Protein AF-A0A7S3ESD6-F1 (afdb_monomer_lite)

Secondary structure (DSSP, 8-state):
-PPPSEEEEEEEEEESSEEEE-----SEEEEEEEEEESSEEEE-----SEEEEEEEEEEEEEEEEPP-SPPSEEEEEEEEEEEEEEEE-----SEEEEEEEEEEEEEEEE-PPP-SEEEEEEEEEEEEEEEEPPPSS----

Organism: NCBI:txid156174

Radius of gyration: 14.53 Å; chains: 1; bounding box: 41×22×41 Å

Structure (mmCIF, N/CA/C/O backbone):
data_AF-A0A7S3ESD6-F1
#
_entry.id   AF-A0A7S3ESD6-F1
#
loop_
_atom_site.group_PDB
_atom_site.id
_atom_site.type_symbol
_atom_site.label_atom_id
_atom_site.label_alt_id
_atom_site.label_comp_id
_atom_site.label_asym_id
_atom_site.label_entity_id
_atom_site.label_seq_id
_atom_site.pdbx_PDB_ins_code
_atom_site.Cartn_x
_atom_site.Cartn_y
_atom_site.Cartn_z
_atom_site.occupancy
_atom_site.B_iso_or_equiv
_atom_site.auth_seq_id
_atom_site.auth_comp_id
_atom_site.auth_asym_id
_atom_site.auth_atom_id
_atom_site.pdbx_PDB_model_num
ATOM 1 N N . PRO A 1 1 ? 6.683 1.270 24.377 1.00 48.34 1 PRO A N 1
ATOM 2 C CA . PRO A 1 1 ? 6.787 -0.152 24.792 1.00 48.34 1 PRO A CA 1
ATOM 3 C C . PRO A 1 1 ? 7.784 -0.830 23.851 1.00 48.34 1 PRO A C 1
ATOM 5 O O . PRO A 1 1 ? 7.741 -0.473 22.675 1.00 48.34 1 PRO A O 1
ATOM 8 N N . PRO A 1 2 ? 8.691 -1.699 24.328 1.00 55.12 2 PRO A N 1
ATOM 9 C CA . PRO A 1 2 ? 9.572 -2.431 23.424 1.00 55.12 2 PRO A CA 1
ATOM 10 C C . PRO A 1 2 ? 8.727 -3.298 22.488 1.00 55.12 2 PRO A C 1
ATOM 12 O O . PRO A 1 2 ? 7.660 -3.786 22.879 1.00 55.12 2 PRO A O 1
ATOM 15 N N . CYS A 1 3 ? 9.170 -3.416 21.243 1.00 57.16 3 CYS A N 1
ATOM 16 C CA . CYS A 1 3 ? 8.555 -4.318 20.290 1.00 57.16 3 CYS A CA 1
ATOM 17 C C . CYS A 1 3 ? 8.728 -5.771 20.754 1.00 57.16 3 CYS A C 1
ATOM 19 O O . CYS A 1 3 ? 9.747 -6.085 21.369 1.00 57.16 3 CYS A O 1
ATOM 21 N N . PRO A 1 4 ? 7.740 -6.648 20.522 1.00 65.88 4 PRO A N 1
ATOM 22 C CA . PRO A 1 4 ? 7.917 -8.063 20.814 1.00 65.88 4 PRO A CA 1
ATOM 23 C C . PRO A 1 4 ? 8.978 -8.666 19.880 1.00 65.88 4 PRO A C 1
ATOM 25 O O . PRO A 1 4 ? 8.993 -8.350 18.700 1.00 65.88 4 PRO A O 1
ATOM 28 N N . GLU A 1 5 ? 9.829 -9.560 20.381 1.00 68.69 5 GLU A N 1
ATOM 29 C CA . GLU A 1 5 ? 10.830 -10.269 19.556 1.00 68.69 5 GLU A CA 1
ATOM 30 C C . GLU A 1 5 ? 10.148 -11.092 18.441 1.00 68.69 5 GLU A C 1
ATOM 32 O O . GLU A 1 5 ? 10.629 -11.194 17.319 1.00 68.69 5 GLU A O 1
ATOM 37 N N . ALA A 1 6 ? 8.956 -11.637 18.707 1.00 71.12 6 ALA A N 1
ATOM 38 C CA . ALA A 1 6 ? 8.183 -12.355 17.703 1.00 71.12 6 ALA A CA 1
ATOM 39 C C . ALA A 1 6 ? 6.674 -12.175 17.886 1.00 71.12 6 ALA A C 1
ATOM 41 O O . ALA A 1 6 ? 6.164 -12.056 19.004 1.00 71.12 6 ALA A O 1
ATOM 42 N N . ALA A 1 7 ? 5.951 -12.212 16.772 1.00 72.12 7 ALA A N 1
ATOM 43 C CA . ALA A 1 7 ? 4.501 -12.121 16.721 1.00 72.12 7 ALA A CA 1
ATOM 44 C C . ALA A 1 7 ? 3.925 -13.111 15.703 1.00 72.12 7 ALA A C 1
ATOM 46 O O . ALA A 1 7 ? 4.391 -13.190 14.569 1.00 72.12 7 ALA A O 1
ATOM 47 N N . THR A 1 8 ? 2.886 -13.848 16.100 1.00 78.06 8 THR A N 1
ATOM 48 C CA . THR A 1 8 ? 2.227 -14.842 15.239 1.00 78.06 8 THR A CA 1
ATOM 49 C C . THR A 1 8 ? 0.712 -14.661 15.261 1.00 78.06 8 THR A C 1
ATOM 51 O O . THR A 1 8 ? 0.170 -14.353 16.324 1.00 78.06 8 THR A O 1
ATOM 54 N N . GLY A 1 9 ? 0.048 -14.828 14.112 1.00 75.00 9 GLY A N 1
ATOM 55 C CA . GLY A 1 9 ? -1.418 -14.843 14.000 1.00 75.00 9 GLY A CA 1
ATOM 56 C C . GLY A 1 9 ? -2.078 -13.507 14.341 1.00 75.00 9 GLY A C 1
ATOM 57 O O . GLY A 1 9 ? -3.014 -13.471 15.137 1.00 75.00 9 GLY A O 1
ATOM 58 N N . TRP A 1 10 ? -1.535 -12.405 13.823 1.00 76.69 10 TRP A N 1
ATOM 59 C CA . TRP A 1 10 ? -2.069 -11.068 14.080 1.00 76.69 10 TRP A CA 1
ATOM 60 C C . TRP A 1 10 ? -3.117 -10.711 13.039 1.00 76.69 10 TRP A C 1
ATOM 62 O O . TRP A 1 10 ? -2.804 -10.624 11.860 1.00 76.69 10 TRP A O 1
ATOM 72 N N . GLU A 1 11 ? -4.333 -10.444 13.497 1.00 82.50 11 GLU A N 1
ATOM 73 C CA . GLU A 1 11 ? -5.456 -10.071 12.643 1.00 82.50 11 GLU A CA 1
ATOM 74 C C . GLU A 1 11 ? -6.002 -8.719 13.103 1.00 82.50 11 GLU A C 1
ATOM 76 O O . GLU A 1 11 ? -6.292 -8.519 14.290 1.00 82.50 11 GLU A O 1
ATOM 81 N N . VAL A 1 12 ? -6.136 -7.776 12.175 1.00 82.94 12 VAL A N 1
ATOM 82 C CA . VAL A 1 12 ? -6.773 -6.481 12.424 1.00 82.94 12 VAL A CA 1
ATOM 83 C C . VAL A 1 12 ? -7.808 -6.226 11.341 1.00 82.94 12 VAL A C 1
ATOM 85 O O . VAL A 1 12 ? -7.492 -6.245 10.157 1.00 82.94 12 VAL A O 1
ATOM 88 N N . ALA A 1 13 ? -9.043 -5.961 11.757 1.00 87.62 13 ALA A N 1
ATOM 89 C CA . ALA A 1 13 ? -10.122 -5.558 10.867 1.00 87.62 13 ALA A CA 1
ATOM 90 C C . ALA A 1 13 ? -10.740 -4.259 11.387 1.00 87.62 13 ALA A C 1
ATOM 92 O O . ALA A 1 13 ? -11.191 -4.204 12.536 1.00 87.62 13 ALA A O 1
ATOM 93 N N . GLU A 1 14 ? -10.759 -3.218 10.557 1.00 87.19 14 GLU A N 1
ATOM 94 C CA . GLU A 1 14 ? -11.275 -1.902 10.934 1.00 87.19 14 GLU A CA 1
ATOM 95 C C . GLU A 1 14 ? -12.274 -1.366 9.904 1.00 87.19 14 GLU A C 1
ATOM 97 O O . GLU A 1 14 ? -12.095 -1.493 8.691 1.00 87.19 14 GLU A O 1
ATOM 102 N N . THR A 1 15 ? -13.346 -0.748 10.405 1.00 89.00 15 THR A N 1
ATOM 103 C CA . THR A 1 15 ? -14.331 -0.036 9.588 1.00 89.00 15 THR A CA 1
ATOM 104 C C . THR A 1 15 ? -14.618 1.324 10.203 1.00 89.00 15 THR A C 1
ATOM 106 O O . THR A 1 15 ? -15.135 1.406 11.319 1.00 89.00 15 THR A O 1
ATOM 109 N N . ALA A 1 16 ? -14.284 2.388 9.483 1.00 89.25 16 ALA A N 1
ATOM 110 C CA . ALA A 1 16 ? -14.481 3.772 9.907 1.00 89.25 16 ALA A CA 1
ATOM 111 C C . ALA A 1 16 ? -14.502 4.692 8.681 1.00 89.25 16 ALA A C 1
ATOM 113 O O . ALA A 1 16 ? -14.082 4.281 7.612 1.00 89.25 16 ALA A O 1
ATOM 114 N N . GLU A 1 17 ? -14.938 5.946 8.822 1.00 87.88 17 GLU A N 1
ATOM 115 C CA . GLU A 1 17 ? -14.845 6.928 7.723 1.00 87.88 17 GLU A CA 1
ATOM 116 C C . GLU A 1 17 ? -13.384 7.115 7.275 1.00 87.88 17 GLU A C 1
ATOM 118 O O . GLU A 1 17 ? -13.076 7.128 6.086 1.00 87.88 17 GLU A O 1
ATOM 123 N N . VAL A 1 18 ? -12.460 7.160 8.239 1.00 90.12 18 VAL A N 1
ATOM 124 C CA . VAL A 1 18 ? -11.019 7.236 7.989 1.00 90.12 18 VAL A CA 1
ATOM 125 C C . VAL A 1 18 ? -10.309 6.175 8.815 1.00 90.12 18 VAL A C 1
ATOM 127 O O . VAL A 1 18 ? -10.390 6.190 10.043 1.00 90.12 18 VAL A O 1
ATOM 130 N N . VAL A 1 19 ? -9.573 5.296 8.141 1.00 88.62 19 VAL A N 1
ATOM 131 C CA . VAL A 1 19 ? -8.753 4.249 8.756 1.00 88.62 19 VAL A CA 1
ATOM 132 C C . VAL A 1 19 ? -7.285 4.570 8.510 1.00 88.62 19 VAL A C 1
ATOM 134 O O . VAL A 1 19 ? -6.853 4.784 7.378 1.00 88.62 19 VAL A O 1
ATOM 137 N N . THR A 1 20 ? -6.488 4.612 9.577 1.00 87.00 20 THR A N 1
ATOM 138 C CA . THR A 1 20 ? -5.026 4.718 9.481 1.00 87.00 20 THR A CA 1
ATOM 139 C C . THR A 1 20 ? -4.386 3.607 10.290 1.00 87.00 20 THR A C 1
ATOM 141 O O . THR A 1 20 ? -4.400 3.640 11.519 1.00 87.00 20 THR A O 1
ATOM 144 N N . GLN A 1 21 ? -3.789 2.641 9.596 1.00 79.06 21 GLN A N 1
ATOM 145 C CA . GLN A 1 21 ? -3.160 1.489 10.227 1.00 79.06 21 GLN A CA 1
ATOM 146 C C . GLN A 1 21 ? -1.643 1.572 10.123 1.00 79.06 21 GL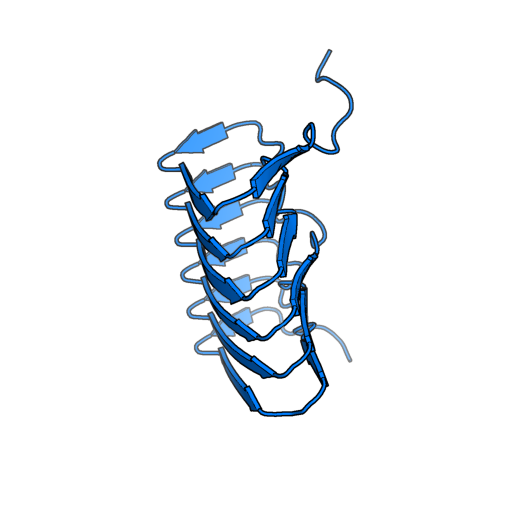N A C 1
ATOM 148 O O . GLN A 1 21 ? -1.060 1.712 9.048 1.00 79.06 21 GLN A O 1
ATOM 153 N N . THR A 1 22 ? -0.997 1.492 11.280 1.00 77.69 22 THR A N 1
ATOM 154 C CA . THR A 1 22 ? 0.455 1.374 11.412 1.00 77.69 22 THR A CA 1
ATOM 155 C C . THR A 1 22 ? 0.718 0.353 12.518 1.00 77.69 22 THR A C 1
ATOM 157 O O . THR A 1 22 ? 0.732 0.714 13.701 1.00 77.69 22 THR A O 1
ATOM 160 N N . PRO A 1 23 ? 0.819 -0.941 12.171 1.00 67.00 23 PRO A N 1
ATOM 161 C CA . PRO A 1 23 ? 1.046 -1.985 13.149 1.00 67.00 23 PRO A CA 1
ATOM 162 C C . PRO A 1 23 ? 2.390 -1.791 13.862 1.00 67.00 23 PRO A C 1
ATOM 164 O O . PRO A 1 23 ? 3.305 -1.136 13.365 1.00 67.00 23 PRO A O 1
ATOM 167 N N . LYS A 1 24 ? 2.493 -2.351 15.075 1.00 64.56 24 LYS A N 1
ATOM 168 C CA . LYS A 1 24 ? 3.752 -2.362 15.838 1.00 64.56 24 LYS A CA 1
ATOM 169 C C . LYS A 1 24 ? 4.780 -3.254 15.138 1.00 64.56 24 LYS A C 1
ATOM 171 O O . LYS A 1 24 ? 4.382 -4.135 14.388 1.00 64.56 24 LYS A O 1
ATOM 176 N N . CYS A 1 25 ? 6.061 -3.042 15.443 1.00 64.75 25 CYS A N 1
ATOM 177 C CA . CYS A 1 25 ? 7.181 -3.618 14.700 1.00 64.75 25 CYS A CA 1
ATOM 178 C C . CYS A 1 25 ? 7.897 -4.776 15.434 1.00 64.75 25 CYS A C 1
ATOM 180 O O . CYS A 1 25 ? 8.928 -4.505 16.046 1.00 64.75 25 CYS A O 1
ATOM 182 N N . PRO A 1 26 ? 7.377 -6.018 15.503 1.00 67.62 26 PRO A N 1
ATOM 183 C CA . PRO A 1 26 ? 8.161 -7.140 16.024 1.00 67.62 26 PRO A CA 1
ATOM 184 C C . PRO A 1 26 ? 9.503 -7.350 15.295 1.00 67.62 26 PRO A C 1
ATOM 186 O O . PRO A 1 26 ? 9.618 -6.998 14.134 1.00 67.62 26 PRO A O 1
ATOM 189 N N . GLU A 1 27 ? 10.492 -8.013 15.888 1.00 69.75 27 GLU A N 1
ATOM 190 C CA . GLU A 1 27 ? 11.677 -8.439 15.106 1.00 69.75 27 GLU A CA 1
ATOM 191 C C . GLU A 1 27 ? 11.280 -9.476 14.031 1.00 69.75 27 GLU A C 1
ATOM 193 O O . GLU A 1 27 ? 11.677 -9.359 12.871 1.00 69.75 27 GLU A O 1
ATOM 198 N N . ALA A 1 28 ? 10.387 -10.416 14.376 1.00 70.69 28 ALA A N 1
ATOM 199 C CA . ALA A 1 28 ? 9.831 -11.401 13.445 1.00 70.69 28 ALA A CA 1
ATOM 200 C C . ALA A 1 28 ? 8.295 -11.498 13.481 1.00 70.69 28 ALA A C 1
ATOM 202 O O . ALA A 1 28 ? 7.66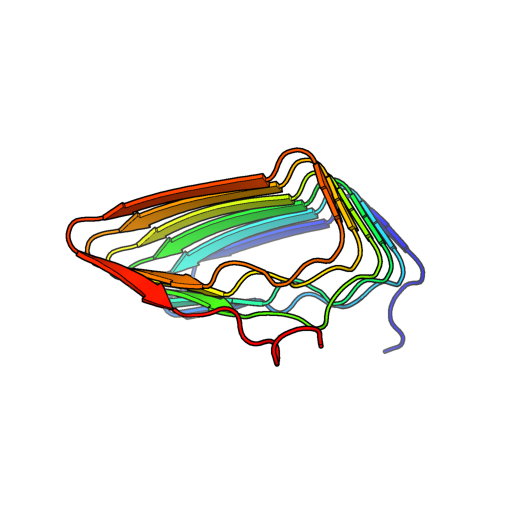7 -11.517 14.545 1.00 70.69 28 ALA A O 1
ATOM 203 N N . ALA A 1 29 ? 7.674 -11.636 12.308 1.00 73.50 29 ALA A N 1
ATOM 204 C CA . ALA A 1 29 ? 6.223 -11.751 12.148 1.00 73.50 29 ALA A CA 1
ATOM 205 C C . ALA A 1 29 ? 5.823 -12.949 11.268 1.00 73.50 29 ALA A C 1
ATOM 207 O O . ALA A 1 29 ? 6.380 -13.138 10.187 1.00 73.50 29 ALA A O 1
ATOM 208 N N . MET A 1 30 ? 4.831 -13.737 11.708 1.00 79.75 30 MET A N 1
ATOM 209 C CA . MET A 1 30 ? 4.212 -14.792 10.888 1.00 79.75 30 MET A CA 1
ATOM 210 C C . MET A 1 30 ? 2.683 -14.713 10.893 1.00 79.75 30 MET A C 1
ATOM 212 O O . MET A 1 30 ? 2.089 -14.620 11.968 1.00 79.75 30 MET A O 1
ATOM 216 N N . GLY A 1 31 ? 2.046 -14.823 9.726 1.00 77.75 31 GLY A N 1
ATOM 217 C CA . GLY A 1 31 ? 0.585 -14.906 9.611 1.00 77.75 31 GLY A CA 1
ATOM 218 C C . GLY A 1 31 ? -0.091 -13.620 10.074 1.00 77.75 31 GLY A C 1
ATOM 219 O O . GLY A 1 31 ? -0.702 -13.592 11.141 1.00 77.75 31 GLY A O 1
ATOM 220 N N . TRP A 1 32 ? 0.113 -12.548 9.317 1.00 81.06 32 TRP A N 1
ATOM 221 C CA . TRP A 1 32 ? -0.442 -11.229 9.598 1.00 81.06 32 TRP A CA 1
ATOM 222 C C . TRP A 1 32 ? -1.513 -10.895 8.574 1.00 81.06 32 TRP A C 1
ATOM 224 O O . TRP A 1 32 ? -1.245 -10.956 7.381 1.00 81.06 32 TRP A O 1
ATOM 234 N N . GLU A 1 33 ? -2.691 -10.503 9.039 1.00 84.75 33 GLU A N 1
ATOM 235 C CA . GLU A 1 33 ? -3.803 -10.099 8.189 1.00 84.75 33 GLU A CA 1
ATOM 236 C C . GLU A 1 33 ? -4.339 -8.741 8.638 1.00 84.75 33 GLU A C 1
ATOM 238 O O . GLU A 1 33 ? -4.630 -8.515 9.816 1.00 84.75 33 GLU A O 1
ATOM 243 N N . VAL A 1 34 ? -4.447 -7.815 7.691 1.00 83.81 34 VAL A N 1
ATOM 244 C CA . VAL A 1 34 ? -4.960 -6.469 7.932 1.00 83.81 34 VAL A CA 1
ATOM 245 C C . VAL A 1 34 ? -6.030 -6.145 6.901 1.00 83.81 34 VAL A C 1
ATOM 247 O O . VAL A 1 34 ? -5.753 -6.115 5.706 1.00 83.81 34 VAL A O 1
ATOM 250 N N . VAL A 1 35 ? -7.247 -5.867 7.360 1.00 87.88 35 VAL A N 1
ATOM 251 C CA . VAL A 1 35 ? -8.385 -5.535 6.499 1.00 87.88 35 VAL A CA 1
ATOM 252 C C . VAL A 1 35 ? -8.969 -4.185 6.902 1.00 87.88 35 VAL A C 1
ATOM 254 O O . VAL A 1 35 ? -9.331 -3.968 8.059 1.00 87.88 35 VAL A O 1
ATOM 257 N N . ALA A 1 36 ? -9.084 -3.272 5.941 1.00 87.44 36 ALA A N 1
ATOM 258 C CA . ALA A 1 36 ? -9.683 -1.957 6.134 1.00 87.44 36 ALA A CA 1
ATOM 259 C C . ALA A 1 36 ? -10.895 -1.748 5.220 1.00 87.44 36 ALA A C 1
ATOM 261 O O . ALA A 1 36 ? -10.864 -2.057 4.028 1.00 87.44 36 ALA A O 1
ATOM 262 N N . THR A 1 37 ? -11.955 -1.153 5.762 1.00 89.88 37 THR A N 1
ATOM 263 C CA . THR A 1 37 ? -13.067 -0.608 4.973 1.00 89.88 37 THR A CA 1
ATOM 264 C C . THR A 1 37 ? -13.335 0.827 5.405 1.00 89.88 37 THR A C 1
ATOM 266 O O . THR A 1 37 ? -13.685 1.058 6.562 1.00 89.88 37 THR A O 1
ATOM 269 N N . ALA A 1 38 ? -13.147 1.794 4.509 1.00 89.94 38 ALA A N 1
ATOM 270 C CA . ALA A 1 38 ? -13.243 3.212 4.858 1.00 89.94 38 ALA A CA 1
ATOM 271 C C . ALA A 1 38 ? -13.601 4.104 3.672 1.00 89.94 38 ALA A C 1
ATOM 273 O O . ALA A 1 38 ? -13.563 3.646 2.546 1.00 89.94 38 ALA A O 1
ATOM 274 N N . GLU A 1 39 ? -13.898 5.384 3.883 1.00 89.00 39 GLU A N 1
ATOM 275 C CA . GLU A 1 39 ? -13.855 6.349 2.769 1.00 89.00 39 GLU A CA 1
ATOM 276 C C . GLU A 1 39 ? -12.390 6.627 2.411 1.00 89.00 39 GLU A C 1
ATOM 278 O O . GLU A 1 39 ? -12.001 6.610 1.245 1.00 89.00 39 GLU A O 1
ATOM 283 N N . VAL A 1 40 ? -11.542 6.770 3.435 1.00 89.38 40 VAL A N 1
ATOM 284 C CA . VAL A 1 40 ? -10.092 6.918 3.280 1.00 89.38 40 VAL A CA 1
ATOM 285 C C . VAL A 1 40 ? -9.362 5.868 4.108 1.00 89.38 40 VAL A C 1
ATOM 287 O O . VAL A 1 40 ? -9.420 5.881 5.338 1.00 89.38 40 VAL A O 1
ATOM 290 N N . ALA A 1 41 ? -8.621 4.989 3.440 1.00 88.69 41 ALA A N 1
ATOM 291 C CA . ALA A 1 41 ? -7.752 4.007 4.071 1.00 88.69 41 ALA A CA 1
ATOM 292 C C . ALA A 1 41 ? -6.288 4.362 3.805 1.00 88.69 41 ALA A C 1
ATOM 294 O O . ALA A 1 41 ? -5.846 4.460 2.664 1.00 88.69 41 ALA A O 1
ATOM 295 N N . THR A 1 42 ? -5.513 4.554 4.868 1.00 87.38 42 THR A N 1
ATOM 296 C CA . THR A 1 42 ? -4.053 4.638 4.782 1.00 87.38 42 THR A CA 1
ATOM 297 C C . THR A 1 42 ? -3.438 3.506 5.573 1.00 87.38 42 THR A C 1
ATOM 299 O O . THR A 1 42 ? -3.640 3.393 6.784 1.00 87.38 42 THR A O 1
ATOM 302 N N . GLN A 1 43 ? -2.647 2.685 4.901 1.00 81.56 43 GLN A N 1
ATOM 303 C CA . GLN A 1 43 ? -1.996 1.543 5.514 1.00 81.56 43 GLN A CA 1
ATOM 304 C C . GLN A 1 43 ? -0.489 1.686 5.371 1.00 81.56 43 GLN A C 1
ATOM 306 O O . GLN A 1 43 ? 0.050 2.031 4.323 1.00 81.56 43 GLN A O 1
ATOM 311 N N . THR A 1 44 ? 0.208 1.508 6.483 1.00 79.75 44 THR A N 1
ATOM 312 C CA . THR A 1 44 ? 1.662 1.400 6.510 1.00 79.75 44 THR A CA 1
ATOM 313 C C . THR A 1 44 ? 1.961 0.020 7.067 1.00 79.75 44 THR A C 1
ATOM 315 O O . THR A 1 44 ? 1.612 -0.223 8.221 1.00 79.75 44 THR A O 1
ATOM 318 N N . PRO A 1 45 ? 2.541 -0.903 6.290 1.00 68.19 45 PRO 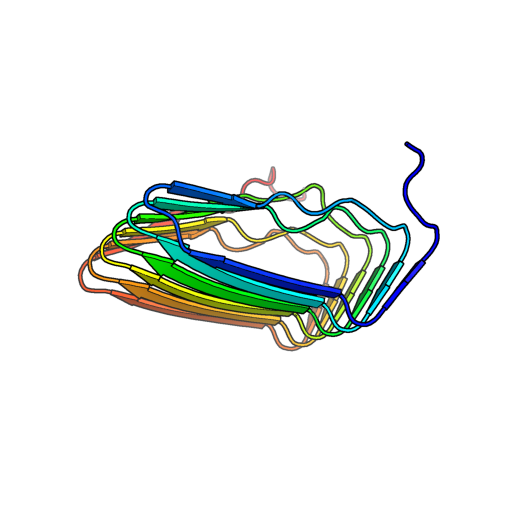A N 1
ATOM 319 C CA . PRO A 1 45 ? 2.955 -2.195 6.822 1.00 68.19 45 PRO A CA 1
ATOM 320 C C . PRO A 1 45 ? 4.029 -2.027 7.924 1.00 68.19 45 PRO A C 1
ATOM 322 O O . PRO A 1 45 ? 4.624 -0.953 8.053 1.00 68.19 45 PRO A O 1
ATOM 325 N N . PRO A 1 46 ? 4.276 -3.047 8.764 1.00 65.25 46 PRO A N 1
ATOM 326 C CA . PRO A 1 46 ? 5.249 -2.935 9.849 1.00 65.25 46 PRO A CA 1
ATOM 327 C C . PRO A 1 46 ? 6.701 -2.978 9.333 1.00 65.25 46 PRO A C 1
ATOM 329 O O . PRO A 1 46 ? 6.964 -3.377 8.198 1.00 65.25 46 PRO A O 1
ATOM 332 N N . CYS A 1 47 ? 7.641 -2.550 10.183 1.00 63.97 47 CYS A N 1
ATOM 333 C CA . CYS A 1 47 ? 9.088 -2.608 9.947 1.00 63.97 47 CYS A CA 1
ATOM 334 C C . CYS A 1 47 ? 9.689 -3.807 10.684 1.00 63.97 47 CYS A C 1
ATOM 336 O O . CYS A 1 47 ? 9.973 -3.699 11.875 1.00 63.97 47 CYS A O 1
ATOM 338 N N . GLN A 1 48 ? 9.900 -4.915 9.989 1.00 69.00 48 GLN A N 1
ATOM 339 C CA . GLN A 1 48 ? 10.341 -6.178 10.584 1.00 69.00 48 GLN A CA 1
ATOM 340 C C . GLN A 1 48 ? 11.713 -6.556 10.033 1.00 69.00 48 GLN A C 1
ATOM 342 O O . GLN A 1 48 ? 12.035 -6.151 8.926 1.00 69.00 48 GLN A O 1
ATOM 347 N N . GLU A 1 49 ? 12.510 -7.355 10.737 1.00 67.88 49 GLU A N 1
ATOM 348 C CA . GLU A 1 49 ? 13.719 -7.936 10.125 1.00 67.88 49 GLU A CA 1
ATOM 349 C C . GLU A 1 49 ? 13.328 -9.097 9.197 1.00 67.88 49 GLU A C 1
ATOM 351 O O . GLU A 1 49 ? 13.842 -9.214 8.083 1.00 67.88 49 GLU A O 1
ATOM 356 N N . ALA A 1 50 ? 12.339 -9.898 9.617 1.00 66.81 50 ALA A N 1
ATOM 357 C CA . ALA A 1 50 ? 11.808 -11.012 8.838 1.00 66.81 50 ALA A CA 1
ATOM 358 C C . ALA A 1 50 ? 10.274 -11.127 8.900 1.00 66.81 50 ALA A C 1
ATOM 360 O O . ALA A 1 50 ? 9.664 -11.108 9.978 1.00 66.81 50 ALA A O 1
ATOM 361 N N . GLU A 1 51 ? 9.647 -11.336 7.739 1.00 72.69 51 GLU A N 1
ATOM 362 C CA . GLU A 1 51 ? 8.194 -11.523 7.605 1.00 72.69 51 GLU A CA 1
ATOM 363 C C . GLU A 1 51 ? 7.835 -12.772 6.804 1.00 72.69 51 GLU A C 1
ATOM 365 O O . GLU A 1 51 ? 8.428 -13.057 5.760 1.00 72.69 51 GLU A O 1
ATOM 370 N N . MET A 1 52 ? 6.812 -13.493 7.266 1.00 78.69 52 MET A N 1
ATOM 371 C CA . MET A 1 52 ? 6.218 -14.606 6.527 1.00 78.69 52 MET A CA 1
ATOM 372 C C . MET A 1 52 ? 4.690 -14.564 6.560 1.00 78.69 52 MET A C 1
ATOM 374 O O . MET A 1 52 ? 4.094 -14.528 7.636 1.00 78.69 52 MET A O 1
ATOM 378 N N . GLY A 1 53 ? 4.053 -14.658 5.392 1.00 77.31 53 GLY A N 1
ATOM 379 C CA . GLY A 1 53 ? 2.599 -14.784 5.270 1.00 77.31 53 GLY A CA 1
ATOM 380 C C . GLY A 1 53 ? 1.885 -13.536 5.772 1.00 77.31 53 GLY A C 1
ATOM 381 O O . GLY A 1 53 ? 1.258 -13.560 6.831 1.00 77.31 53 GLY A O 1
ATOM 382 N N . TRP A 1 54 ? 2.040 -12.443 5.040 1.00 81.00 54 TRP A N 1
ATOM 383 C CA . TRP A 1 54 ? 1.403 -11.172 5.339 1.00 81.00 54 TRP A CA 1
ATOM 384 C C . TRP A 1 54 ? 0.382 -10.861 4.254 1.00 81.00 54 TRP A C 1
ATOM 386 O O . TRP A 1 54 ? 0.698 -10.939 3.070 1.00 81.00 54 TRP A O 1
ATOM 396 N N . VAL A 1 55 ? -0.818 -10.491 4.675 1.00 84.12 55 VAL A N 1
ATOM 397 C CA . VAL A 1 55 ? -1.949 -10.178 3.811 1.00 84.12 55 VAL A CA 1
ATOM 398 C C . VAL A 1 55 ? -2.516 -8.831 4.230 1.00 84.12 55 VAL A C 1
ATOM 400 O O . VAL A 1 55 ? -2.796 -8.592 5.408 1.00 84.12 55 VAL A O 1
ATOM 403 N N . GLN A 1 56 ? -2.714 -7.948 3.263 1.00 85.31 56 GLN A N 1
ATOM 404 C CA . GLN A 1 56 ? -3.413 -6.692 3.463 1.00 85.31 56 GLN A CA 1
ATOM 405 C C . GLN A 1 56 ? -4.484 -6.495 2.408 1.00 85.31 56 GLN A C 1
ATOM 407 O O . GLN A 1 56 ? -4.246 -6.655 1.214 1.00 85.31 56 GLN A O 1
ATOM 412 N N . ALA A 1 57 ? -5.658 -6.081 2.868 1.00 87.25 57 ALA A N 1
ATOM 413 C CA . ALA A 1 57 ? -6.759 -5.713 2.007 1.00 87.25 57 ALA A CA 1
ATOM 414 C C . ALA A 1 57 ? -7.352 -4.362 2.412 1.00 87.25 57 ALA A C 1
ATOM 416 O O . ALA A 1 57 ? -7.576 -4.091 3.594 1.00 87.25 57 ALA A O 1
ATOM 417 N N . ALA A 1 58 ? -7.653 -3.522 1.427 1.00 87.31 58 ALA A N 1
ATOM 418 C CA . ALA A 1 58 ? -8.431 -2.305 1.633 1.00 87.31 58 ALA A CA 1
ATOM 419 C C . ALA A 1 58 ? -9.564 -2.192 0.621 1.00 87.31 58 ALA A C 1
ATOM 421 O O . ALA A 1 58 ? -9.399 -2.445 -0.572 1.00 87.31 58 ALA A O 1
ATOM 422 N N . THR A 1 59 ? -10.720 -1.754 1.109 1.00 89.75 59 THR A N 1
ATOM 423 C CA . THR A 1 59 ? -11.813 -1.247 0.280 1.00 89.75 59 THR A CA 1
ATOM 424 C C . THR A 1 59 ? -12.109 0.185 0.703 1.00 89.75 59 THR A C 1
ATOM 426 O O . THR A 1 59 ? -12.511 0.403 1.849 1.00 89.75 59 THR A O 1
ATOM 429 N N . ALA A 1 60 ? -11.883 1.154 -0.185 1.00 89.19 60 ALA A N 1
ATOM 430 C CA . ALA A 1 60 ? -12.116 2.561 0.131 1.00 89.19 60 ALA A CA 1
ATOM 431 C C . ALA A 1 60 ? -12.506 3.425 -1.071 1.00 89.19 60 ALA A C 1
ATOM 433 O O . ALA A 1 60 ? -12.490 2.946 -2.191 1.00 89.19 60 ALA A O 1
ATOM 434 N N . GLU A 1 61 ? -12.859 4.696 -0.875 1.00 88.56 61 GLU A N 1
ATOM 435 C CA . GLU A 1 61 ? -12.888 5.657 -1.994 1.00 88.56 61 GLU A CA 1
ATOM 436 C C . GLU A 1 61 ? -11.452 6.070 -2.343 1.00 88.56 61 GLU A C 1
ATOM 438 O O . GLU A 1 61 ? -11.059 6.123 -3.508 1.00 88.56 61 GLU A O 1
ATOM 443 N N . VAL A 1 62 ? -10.624 6.257 -1.313 1.00 88.25 62 VAL A N 1
ATOM 444 C CA . VAL A 1 62 ? -9.190 6.513 -1.438 1.00 88.25 62 VAL A CA 1
ATOM 445 C C . VAL A 1 62 ? -8.411 5.503 -0.606 1.00 88.25 62 VAL A C 1
ATOM 447 O O . VAL A 1 62 ? -8.530 5.471 0.620 1.00 88.25 62 VAL A O 1
ATOM 450 N N . ALA A 1 63 ? -7.563 4.719 -1.266 1.00 87.00 63 ALA A N 1
ATOM 451 C CA . ALA A 1 63 ? -6.623 3.808 -0.629 1.00 87.00 63 ALA A CA 1
ATOM 452 C C . ALA A 1 63 ? -5.181 4.259 -0.887 1.00 87.00 63 ALA A C 1
ATOM 454 O O . ALA A 1 63 ? -4.791 4.606 -2.008 1.00 87.00 63 ALA A O 1
ATOM 455 N N . ALA A 1 64 ? -4.391 4.292 0.180 1.00 85.38 64 ALA A N 1
ATOM 456 C CA . ALA A 1 64 ? -2.981 4.619 0.112 1.00 85.38 64 ALA A CA 1
ATOM 457 C C . ALA A 1 64 ? -2.157 3.638 0.942 1.00 85.38 64 ALA A C 1
ATOM 459 O O . ALA A 1 64 ? -2.231 3.630 2.176 1.00 85.38 64 ALA A O 1
ATOM 460 N N . GLU A 1 65 ? -1.279 2.910 0.265 1.00 80.44 65 GLU A N 1
ATOM 461 C CA . GLU A 1 65 ? -0.205 2.168 0.900 1.00 80.44 65 GLU A CA 1
ATOM 462 C C . GLU A 1 65 ? 1.072 3.016 0.926 1.00 80.44 65 GLU A C 1
ATOM 464 O O . GLU A 1 65 ? 1.558 3.525 -0.094 1.00 80.44 65 GLU A O 1
ATOM 469 N N . ARG A 1 66 ? 1.632 3.183 2.124 1.00 73.56 66 ARG A N 1
ATOM 470 C CA . ARG A 1 66 ? 2.896 3.894 2.338 1.00 73.56 66 ARG A CA 1
ATOM 471 C C . ARG A 1 66 ? 4.047 2.905 2.495 1.00 73.56 66 ARG A C 1
ATOM 473 O O . ARG A 1 66 ? 3.865 1.886 3.158 1.00 73.56 66 ARG A O 1
ATOM 480 N N . PRO A 1 67 ? 5.257 3.252 2.019 1.00 61.81 67 PRO A N 1
ATOM 481 C CA . PRO A 1 67 ? 6.398 2.380 2.210 1.00 61.81 67 PRO A CA 1
ATOM 482 C C . PRO A 1 67 ? 6.760 2.372 3.702 1.00 61.81 67 PRO A C 1
ATOM 484 O O . PRO A 1 67 ? 6.834 3.441 4.325 1.00 61.81 67 PRO A O 1
ATOM 487 N N . PRO A 1 68 ? 7.003 1.204 4.303 1.00 60.41 68 PRO A N 1
ATOM 488 C CA . PRO A 1 68 ? 7.655 1.130 5.600 1.00 60.41 68 PRO A CA 1
ATOM 489 C C . PRO A 1 68 ? 9.182 1.260 5.410 1.00 60.41 68 PRO A C 1
ATOM 491 O O . PRO A 1 68 ? 9.669 1.323 4.277 1.00 60.41 68 PRO A O 1
ATOM 494 N N . PRO A 1 69 ? 9.972 1.251 6.496 1.00 58.72 69 PRO A N 1
ATOM 495 C CA . PRO A 1 69 ? 11.382 0.894 6.404 1.00 58.72 69 PRO A CA 1
ATOM 496 C C . PRO A 1 69 ? 11.534 -0.558 5.915 1.00 58.72 69 PRO A C 1
ATOM 498 O O . PRO A 1 69 ? 10.714 -1.421 6.233 1.00 58.72 69 PRO A O 1
ATOM 501 N N . CYS A 1 70 ? 12.563 -0.801 5.108 1.00 59.84 70 CYS A N 1
ATOM 502 C CA . CYS A 1 70 ? 12.798 -2.057 4.402 1.00 59.84 70 CYS A CA 1
ATOM 503 C C . CYS A 1 70 ? 13.112 -3.226 5.355 1.00 59.84 70 CYS A C 1
ATOM 505 O O . CYS A 1 70 ? 14.054 -3.087 6.136 1.00 59.84 70 CYS A O 1
ATOM 507 N N . PRO A 1 71 ? 12.392 -4.364 5.281 1.00 65.62 71 PRO A N 1
ATOM 508 C CA . PRO A 1 71 ? 12.829 -5.590 5.943 1.00 65.62 71 PRO A CA 1
ATOM 509 C C . PRO A 1 71 ? 14.058 -6.189 5.243 1.00 65.62 71 PRO A C 1
ATOM 511 O O . PRO A 1 71 ? 14.241 -5.982 4.045 1.00 65.62 71 PRO A O 1
ATOM 514 N N . GLU A 1 72 ? 14.874 -6.970 5.955 1.00 69.38 72 GLU A N 1
ATOM 515 C CA . GLU A 1 72 ? 15.968 -7.730 5.323 1.00 69.38 72 GLU A CA 1
ATOM 516 C C . GLU A 1 72 ? 15.384 -8.828 4.417 1.00 69.38 72 GLU A C 1
ATOM 518 O O . GLU A 1 72 ? 15.795 -8.992 3.268 1.00 69.38 72 GLU A O 1
ATOM 523 N N . ALA A 1 73 ? 14.357 -9.541 4.897 1.00 70.00 73 ALA A N 1
ATOM 524 C CA . ALA A 1 73 ? 13.698 -10.595 4.133 1.00 70.00 73 ALA A CA 1
ATOM 525 C C . ALA A 1 73 ? 12.185 -10.659 4.363 1.00 70.00 73 ALA A C 1
ATOM 527 O O . ALA A 1 73 ? 11.689 -10.541 5.485 1.00 70.00 73 ALA A O 1
ATOM 528 N N . ALA A 1 74 ? 11.435 -10.945 3.300 1.00 73.44 74 ALA A N 1
ATOM 529 C CA . ALA A 1 74 ? 9.988 -11.103 3.393 1.00 73.44 74 ALA A CA 1
ATOM 530 C C . ALA A 1 74 ? 9.437 -12.122 2.391 1.00 73.44 74 ALA A C 1
ATOM 532 O O . ALA A 1 74 ? 9.757 -12.103 1.202 1.00 73.44 74 ALA A O 1
ATOM 533 N N . THR A 1 75 ? 8.574 -13.014 2.876 1.00 81.12 75 THR A N 1
ATOM 534 C CA . THR A 1 75 ? 8.005 -14.121 2.093 1.00 81.12 75 THR A CA 1
ATOM 535 C C . THR A 1 75 ? 6.481 -14.150 2.177 1.00 81.12 75 THR A C 1
ATOM 537 O O . THR A 1 75 ? 5.931 -14.062 3.273 1.00 81.12 75 THR A O 1
ATOM 540 N N . GLY A 1 76 ? 5.796 -14.358 1.048 1.00 80.31 76 GLY A N 1
ATOM 541 C CA . GLY A 1 76 ? 4.336 -14.508 1.010 1.00 80.31 76 GLY A CA 1
ATOM 542 C C . GLY A 1 76 ? 3.631 -13.216 1.405 1.00 80.31 76 GLY A C 1
ATOM 543 O O . GLY A 1 76 ? 2.933 -13.195 2.416 1.00 80.31 76 GLY A O 1
ATOM 544 N N . TRP A 1 77 ? 3.912 -12.137 0.675 1.00 80.75 77 TRP A N 1
ATOM 545 C CA . TRP A 1 77 ? 3.355 -10.808 0.924 1.00 80.75 77 TRP A CA 1
ATOM 546 C C . TRP A 1 77 ? 2.276 -10.517 -0.117 1.00 80.75 77 TRP A C 1
ATOM 548 O O . TRP A 1 77 ? 2.573 -10.493 -1.308 1.00 80.75 77 TRP A O 1
ATOM 558 N N . GLU A 1 78 ? 1.041 -10.318 0.324 1.00 85.06 78 GLU A N 1
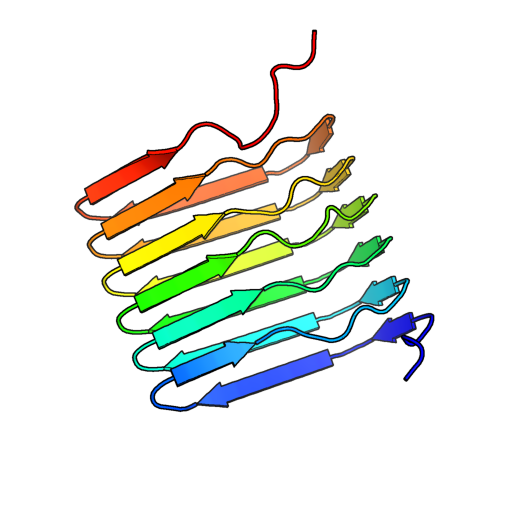ATOM 559 C CA . GLU A 1 78 ? -0.117 -10.116 -0.545 1.00 85.06 78 GLU A CA 1
ATOM 560 C C . GLU A 1 78 ? -0.811 -8.796 -0.190 1.00 85.06 78 GLU A C 1
ATOM 562 O O . GLU A 1 78 ? -1.199 -8.577 0.959 1.00 85.06 78 GLU A O 1
ATOM 567 N N . VAL A 1 79 ? -0.979 -7.916 -1.176 1.00 85.00 79 VAL A N 1
ATOM 568 C CA . VAL A 1 79 ? -1.749 -6.671 -1.067 1.00 85.00 79 VAL A CA 1
ATOM 569 C C . VAL A 1 79 ? -2.865 -6.679 -2.095 1.00 85.00 79 VAL A C 1
ATOM 571 O O . VAL A 1 79 ? -2.618 -6.852 -3.289 1.00 85.00 79 VAL A O 1
ATOM 574 N N . ALA A 1 80 ? -4.087 -6.429 -1.638 1.00 88.50 80 ALA A N 1
ATOM 575 C CA . ALA A 1 80 ? -5.248 -6.245 -2.493 1.00 88.50 80 ALA A CA 1
ATOM 576 C C . ALA A 1 80 ? -5.988 -4.950 -2.131 1.00 88.50 80 ALA A C 1
ATOM 578 O O . ALA A 1 80 ? -6.656 -4.861 -1.100 1.00 88.50 80 ALA A O 1
ATOM 579 N N . GLU A 1 81 ? -5.922 -3.945 -2.998 1.00 87.19 81 GLU A N 1
ATOM 580 C CA . GLU A 1 81 ? -6.622 -2.674 -2.797 1.00 87.19 81 GLU A CA 1
ATOM 581 C C . GLU A 1 81 ? -7.710 -2.470 -3.851 1.00 87.19 81 GLU A C 1
ATOM 583 O O . GLU A 1 81 ? -7.496 -2.635 -5.053 1.00 87.19 81 GLU A O 1
ATOM 588 N N . THR A 1 82 ? -8.904 -2.097 -3.397 1.00 89.69 82 THR A N 1
ATOM 589 C CA . THR A 1 82 ? -10.017 -1.688 -4.258 1.00 89.69 82 THR A CA 1
ATOM 590 C C . THR A 1 82 ? -10.482 -0.300 -3.841 1.00 89.69 82 THR A C 1
ATOM 592 O O . THR A 1 82 ? -11.025 -0.146 -2.746 1.00 89.69 82 THR A O 1
ATOM 595 N N . ALA A 1 83 ? -10.266 0.706 -4.689 1.00 88.25 83 ALA A N 1
ATOM 596 C CA . ALA A 1 83 ? -10.712 2.071 -4.415 1.00 88.25 83 ALA A CA 1
ATOM 597 C C . ALA A 1 83 ? -10.870 2.923 -5.672 1.00 88.25 83 ALA A C 1
ATOM 599 O O . ALA A 1 83 ? -10.312 2.573 -6.696 1.00 88.25 83 ALA A O 1
ATOM 600 N N . GLU A 1 84 ? -11.578 4.055 -5.628 1.00 89.69 84 GLU A N 1
ATOM 601 C CA . GLU A 1 84 ? -11.613 4.976 -6.781 1.00 89.69 84 GLU A CA 1
ATOM 602 C C . GLU A 1 84 ? -10.204 5.496 -7.094 1.00 89.69 84 GLU A C 1
ATOM 604 O O . GLU A 1 84 ? -9.774 5.525 -8.250 1.00 89.69 84 GLU A O 1
ATOM 609 N N . VAL A 1 85 ? -9.445 5.818 -6.043 1.00 89.56 85 VAL A N 1
ATOM 610 C CA . VAL A 1 85 ? -8.041 6.217 -6.135 1.00 89.56 85 VAL A CA 1
ATOM 611 C C . VAL A 1 85 ? -7.178 5.292 -5.289 1.00 89.56 85 VAL A C 1
ATOM 613 O O . VAL A 1 85 ? -7.338 5.221 -4.072 1.00 89.56 85 VAL A O 1
ATOM 616 N N . VAL A 1 86 ? -6.208 4.643 -5.928 1.00 88.94 86 VAL A N 1
ATOM 617 C CA . VAL A 1 86 ? -5.202 3.803 -5.273 1.00 88.94 86 VAL A CA 1
ATOM 618 C C . VAL A 1 86 ? -3.819 4.412 -5.465 1.00 88.94 86 VAL A C 1
ATOM 620 O O . VAL A 1 86 ? -3.400 4.711 -6.585 1.00 88.94 86 VAL A O 1
ATOM 623 N N . THR A 1 87 ? -3.079 4.578 -4.372 1.00 87.25 87 THR A N 1
ATOM 624 C CA . THR A 1 87 ? -1.649 4.903 -4.410 1.00 87.25 87 THR A CA 1
ATOM 625 C C . THR A 1 87 ? -0.861 3.845 -3.660 1.00 87.25 87 THR A C 1
ATOM 627 O O . THR A 1 87 ? -0.906 3.801 -2.436 1.00 87.25 87 THR A O 1
ATOM 630 N N . GLN A 1 88 ? -0.078 3.054 -4.389 1.00 81.50 88 GLN A N 1
ATOM 631 C CA . GLN A 1 88 ? 0.766 2.014 -3.813 1.00 81.50 88 GLN A CA 1
ATOM 632 C C . GLN A 1 88 ? 2.236 2.380 -3.929 1.00 81.50 88 GLN A C 1
ATOM 634 O O . GLN A 1 88 ? 2.753 2.706 -5.005 1.00 81.50 88 GLN A O 1
ATOM 639 N N . THR A 1 89 ? 2.915 2.318 -2.792 1.00 79.88 89 THR A N 1
ATOM 640 C CA . THR A 1 89 ? 4.362 2.473 -2.706 1.00 79.88 89 THR A CA 1
ATOM 641 C C . THR A 1 89 ? 4.907 1.300 -1.894 1.00 79.88 89 THR A C 1
ATOM 643 O O . THR A 1 89 ? 4.964 1.394 -0.665 1.00 79.88 89 THR A O 1
ATOM 646 N N . PRO A 1 90 ? 5.279 0.200 -2.567 1.00 66.81 90 PRO A N 1
ATOM 647 C CA . PRO A 1 90 ? 5.668 -1.031 -1.913 1.00 66.81 90 PRO A CA 1
ATOM 648 C C . PRO A 1 90 ? 6.996 -0.875 -1.170 1.00 66.81 90 PRO A C 1
ATOM 650 O O . PRO A 1 90 ? 7.787 0.047 -1.392 1.00 66.81 90 PRO A O 1
ATOM 653 N N . LYS A 1 91 ? 7.228 -1.837 -0.282 1.00 68.19 91 LYS A N 1
ATOM 654 C CA . LYS A 1 91 ? 8.481 -2.092 0.434 1.00 68.19 91 LYS A CA 1
ATOM 655 C C . LYS A 1 91 ? 9.668 -2.344 -0.512 1.00 68.19 91 LYS A C 1
ATOM 657 O O . LYS A 1 91 ? 9.496 -2.883 -1.600 1.00 68.19 91 LYS A O 1
ATOM 662 N N . CYS A 1 92 ? 10.880 -2.074 -0.025 1.00 67.62 92 CYS A N 1
ATOM 663 C CA . CYS A 1 92 ? 12.140 -2.336 -0.733 1.00 67.62 92 CYS A CA 1
ATOM 664 C C . CYS A 1 92 ? 13.070 -3.286 0.058 1.00 67.62 92 CYS A C 1
ATOM 666 O O . CYS A 1 92 ? 14.110 -2.825 0.528 1.00 67.62 92 CYS A O 1
ATOM 668 N N . PRO A 1 93 ? 12.702 -4.559 0.308 1.00 67.94 93 PRO A N 1
ATOM 669 C CA . PRO A 1 93 ? 13.574 -5.489 1.019 1.00 67.94 93 PRO A CA 1
ATOM 670 C C . PRO A 1 93 ? 14.811 -5.890 0.215 1.00 67.94 93 PRO A C 1
ATOM 672 O O . PRO A 1 93 ? 14.845 -5.770 -1.010 1.00 67.94 93 PRO A O 1
ATOM 675 N N . GLU A 1 94 ? 15.815 -6.417 0.916 1.00 70.00 94 GLU A N 1
ATOM 676 C CA . GLU A 1 94 ? 17.005 -6.994 0.278 1.00 70.00 94 GLU A CA 1
ATOM 677 C C . GLU A 1 94 ? 16.653 -8.295 -0.465 1.00 70.00 94 GLU A C 1
ATOM 679 O O . GLU A 1 94 ? 17.169 -8.550 -1.557 1.00 70.00 94 GLU A O 1
ATOM 684 N N . ALA A 1 95 ? 15.718 -9.084 0.083 1.00 70.69 95 ALA A N 1
ATOM 685 C CA . ALA A 1 95 ? 15.174 -10.276 -0.561 1.00 70.69 95 ALA A CA 1
ATOM 686 C C . ALA A 1 95 ? 13.653 -10.433 -0.371 1.00 70.69 95 ALA A C 1
ATOM 688 O O . ALA A 1 95 ? 13.147 -10.490 0.756 1.00 70.69 95 ALA A O 1
ATOM 689 N N . ALA A 1 96 ? 12.933 -10.623 -1.481 1.00 71.62 96 ALA A N 1
ATOM 690 C CA . ALA A 1 96 ? 11.509 -10.959 -1.489 1.00 71.62 96 ALA A CA 1
ATOM 691 C C . ALA A 1 96 ? 11.212 -12.274 -2.221 1.00 71.62 96 ALA A C 1
ATOM 693 O O . ALA A 1 96 ? 11.740 -12.549 -3.305 1.00 71.62 96 ALA A O 1
ATOM 694 N N . MET A 1 97 ? 10.308 -13.075 -1.646 1.00 80.00 97 MET A N 1
ATOM 695 C CA . MET A 1 97 ? 9.772 -14.280 -2.285 1.00 80.00 97 MET A CA 1
ATOM 696 C C . MET A 1 97 ? 8.244 -14.325 -2.240 1.00 80.00 97 MET A C 1
ATOM 698 O O . MET A 1 97 ? 7.661 -14.229 -1.163 1.00 80.00 97 MET A O 1
ATOM 702 N N . GLY A 1 98 ? 7.596 -14.550 -3.387 1.00 78.31 98 GLY A N 1
ATOM 703 C CA . GLY A 1 98 ? 6.139 -14.726 -3.463 1.00 78.31 98 GLY A CA 1
ATOM 704 C C . GLY A 1 98 ? 5.393 -13.478 -3.007 1.00 78.31 98 GLY A C 1
ATOM 705 O O . GLY A 1 98 ? 4.751 -13.481 -1.960 1.00 78.31 98 GLY A O 1
ATOM 706 N N . TRP A 1 99 ? 5.573 -12.395 -3.751 1.00 80.12 99 TRP A N 1
ATOM 707 C CA . TRP A 1 99 ? 4.971 -11.105 -3.461 1.00 80.12 99 TRP A CA 1
ATOM 708 C C . TRP A 1 99 ? 3.948 -10.770 -4.543 1.00 80.12 99 TRP A C 1
ATOM 710 O O . TRP A 1 99 ? 4.275 -10.795 -5.731 1.00 80.12 99 TRP A O 1
ATOM 720 N N . GLU A 1 100 ? 2.734 -10.438 -4.130 1.00 84.19 100 GLU A N 1
ATOM 721 C CA . GLU A 1 100 ? 1.622 -10.115 -5.011 1.00 84.19 100 GLU A CA 1
ATOM 722 C C . GLU A 1 100 ? 0.974 -8.800 -4.580 1.00 84.19 100 GLU A C 1
ATOM 724 O O . GLU A 1 100 ? 0.585 -8.625 -3.429 1.00 84.19 100 GLU A O 1
ATOM 729 N N . VAL A 1 101 ? 0.867 -7.866 -5.519 1.00 82.38 101 VAL A N 1
ATOM 730 C CA . VAL A 1 101 ? 0.234 -6.565 -5.315 1.00 82.38 101 VAL A CA 1
ATOM 731 C C . VAL A 1 101 ? -0.797 -6.355 -6.402 1.00 82.38 101 VAL A C 1
ATOM 733 O O . VAL A 1 101 ? -0.455 -6.263 -7.584 1.00 82.38 101 VAL A O 1
ATOM 736 N N . VAL A 1 102 ? -2.060 -6.264 -6.002 1.00 87.06 102 VAL A N 1
ATOM 737 C CA . VAL A 1 102 ? -3.189 -6.093 -6.909 1.00 87.06 102 VAL A CA 1
ATOM 738 C C . VAL A 1 102 ? -3.981 -4.855 -6.520 1.00 87.06 102 VAL A C 1
ATOM 740 O O . VAL A 1 102 ? -4.528 -4.764 -5.425 1.00 87.06 102 VAL A O 1
ATOM 743 N N . ALA A 1 103 ? -4.103 -3.924 -7.461 1.00 85.69 103 ALA A N 1
ATOM 744 C CA . ALA A 1 103 ? -4.994 -2.778 -7.346 1.00 85.69 103 ALA A CA 1
ATOM 745 C C . ALA A 1 103 ? -6.140 -2.854 -8.351 1.00 85.69 103 ALA A C 1
ATOM 747 O O . ALA A 1 103 ? -5.945 -3.151 -9.531 1.00 85.69 103 ALA A O 1
ATOM 748 N N . THR A 1 104 ? -7.336 -2.502 -7.898 1.00 89.25 104 THR A N 1
ATOM 749 C CA . THR A 1 104 ? -8.483 -2.212 -8.760 1.00 89.25 104 THR A CA 1
ATOM 750 C C . THR A 1 104 ? -8.962 -0.800 -8.461 1.00 89.25 104 THR A C 1
ATOM 752 O O . THR A 1 104 ? -9.391 -0.532 -7.340 1.00 89.25 104 THR A O 1
ATOM 755 N N . ALA A 1 105 ? -8.861 0.102 -9.439 1.00 89.12 105 ALA A N 1
ATOM 756 C CA . ALA A 1 105 ? -9.209 1.504 -9.237 1.00 89.12 105 ALA A CA 1
ATOM 757 C C . ALA A 1 105 ? -9.664 2.235 -10.494 1.00 89.12 105 ALA A C 1
ATOM 759 O O . ALA A 1 105 ? -9.453 1.752 -11.596 1.00 89.12 105 ALA A O 1
ATOM 760 N N . GLU A 1 106 ? -10.240 3.427 -10.363 1.00 89.44 106 GLU A N 1
ATOM 761 C CA . GLU A 1 106 ? -10.362 4.329 -11.517 1.00 89.44 106 GLU A CA 1
ATOM 762 C C . GLU A 1 106 ? -8.999 4.958 -11.820 1.00 89.44 106 GLU A C 1
ATOM 764 O O . GLU A 1 106 ? -8.542 4.976 -12.965 1.00 89.44 106 GLU A O 1
ATOM 769 N N . VAL A 1 107 ? -8.297 5.387 -10.767 1.00 89.62 107 VAL A N 1
ATOM 770 C CA . VAL A 1 107 ? -6.948 5.946 -10.834 1.00 89.62 107 VAL A CA 1
ATOM 771 C C . VAL A 1 107 ? -6.007 5.131 -9.953 1.00 89.62 107 VAL A C 1
ATOM 773 O O . VAL A 1 107 ? -6.126 5.137 -8.731 1.00 89.62 107 VAL A O 1
ATOM 776 N N . ALA A 1 108 ? -5.021 4.479 -10.561 1.00 87.75 108 ALA A N 1
ATOM 777 C CA . ALA A 1 108 ? -3.972 3.756 -9.853 1.00 87.75 108 ALA A CA 1
ATOM 778 C C . ALA A 1 108 ? -2.616 4.425 -10.081 1.00 87.75 108 ALA A C 1
ATOM 780 O O . ALA A 1 108 ? -2.148 4.558 -11.211 1.00 87.75 108 ALA A O 1
ATOM 781 N N . THR A 1 109 ? -1.951 4.811 -8.997 1.00 88.12 109 THR A N 1
ATOM 782 C CA . THR A 1 109 ? -0.538 5.185 -9.015 1.00 88.12 109 THR A CA 1
ATOM 783 C C . THR A 1 109 ? 0.264 4.108 -8.311 1.00 88.12 109 THR A C 1
ATOM 785 O O . THR A 1 109 ? 0.071 3.867 -7.122 1.00 88.12 109 THR A O 1
ATOM 788 N N . GLN A 1 110 ? 1.185 3.480 -9.029 1.00 81.56 110 GLN A N 1
ATOM 789 C CA . GLN A 1 110 ? 2.062 2.454 -8.482 1.00 81.56 110 GLN A CA 1
ATOM 790 C C . GLN A 1 110 ? 3.509 2.906 -8.570 1.00 81.56 110 GLN A C 1
ATOM 792 O O . GLN A 1 110 ? 3.932 3.538 -9.536 1.00 81.56 110 GLN A O 1
ATOM 797 N N . THR A 1 111 ? 4.276 2.586 -7.544 1.00 80.88 111 THR A N 1
ATOM 798 C CA . THR A 1 111 ? 5.734 2.666 -7.585 1.00 80.88 111 THR A CA 1
ATOM 799 C C . THR A 1 111 ? 6.242 1.224 -7.568 1.00 80.88 111 THR A C 1
ATOM 801 O O . THR A 1 111 ? 5.742 0.444 -6.763 1.00 80.88 111 THR A O 1
ATOM 804 N N . PRO A 1 112 ? 7.165 0.804 -8.440 1.00 71.69 112 PRO A N 1
ATOM 805 C CA . PRO A 1 112 ? 7.796 -0.497 -8.295 1.00 71.69 112 PRO A CA 1
ATOM 806 C C . PRO A 1 112 ? 8.752 -0.466 -7.088 1.00 71.69 112 PRO A C 1
ATOM 808 O O . PRO A 1 112 ? 9.276 0.603 -6.742 1.00 71.69 112 PRO A O 1
ATOM 811 N N . PRO A 1 113 ? 8.985 -1.608 -6.427 1.00 68.31 113 PRO A N 1
ATOM 812 C CA 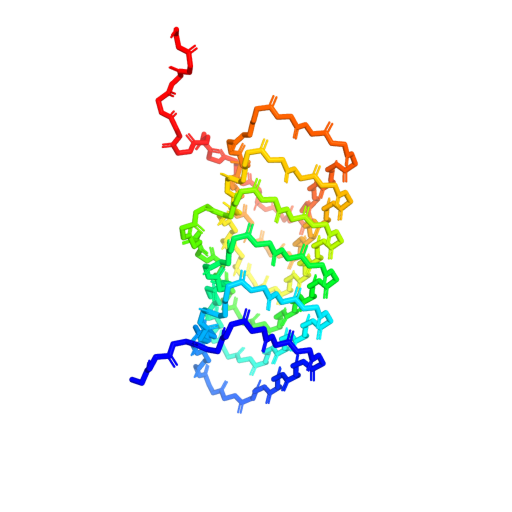. PRO A 1 113 ? 9.940 -1.690 -5.332 1.00 68.31 113 PRO A CA 1
ATOM 813 C C . PRO A 1 113 ? 11.374 -1.526 -5.859 1.00 68.31 113 PRO A C 1
ATOM 815 O O . PRO A 1 113 ? 11.654 -1.752 -7.036 1.00 68.31 113 PRO A O 1
ATOM 818 N N . CYS A 1 114 ? 12.305 -1.150 -4.985 1.00 64.31 114 CYS A N 1
ATOM 819 C CA . CYS A 1 114 ? 13.733 -1.312 -5.254 1.00 64.31 114 CYS A CA 1
ATOM 820 C C . CYS A 1 114 ? 14.215 -2.570 -4.541 1.00 64.31 114 CYS A C 1
ATOM 822 O O . CYS A 1 114 ? 14.128 -2.608 -3.317 1.00 64.31 114 CYS A O 1
ATOM 824 N N . GLN A 1 115 ? 14.733 -3.570 -5.251 1.00 63.78 115 GLN A N 1
ATOM 825 C CA . GLN A 1 115 ? 15.276 -4.771 -4.609 1.00 63.78 115 GLN A CA 1
ATOM 826 C C . GLN A 1 115 ? 16.506 -5.307 -5.341 1.00 63.78 115 GLN A C 1
ATOM 828 O O . GLN A 1 115 ? 16.659 -5.097 -6.546 1.00 63.78 115 GLN A O 1
ATOM 833 N N . GLU A 1 116 ? 17.377 -6.001 -4.603 1.00 58.22 116 GLU A N 1
ATOM 834 C CA . GLU A 1 116 ? 18.597 -6.621 -5.136 1.00 58.22 116 GLU A CA 1
ATOM 835 C C . GLU A 1 116 ? 18.352 -8.041 -5.679 1.00 58.22 116 GLU A C 1
ATOM 837 O O . GLU A 1 116 ? 19.036 -8.469 -6.613 1.00 58.22 116 GLU A O 1
ATOM 842 N N . ALA A 1 117 ? 17.365 -8.770 -5.140 1.00 58.88 117 ALA A N 1
ATOM 843 C CA . ALA A 1 117 ? 17.024 -10.125 -5.568 1.00 58.88 117 ALA A CA 1
ATOM 844 C C . ALA A 1 117 ? 15.516 -10.420 -5.469 1.00 58.88 117 ALA A C 1
ATOM 846 O O . ALA A 1 117 ? 14.923 -10.333 -4.395 1.00 58.88 117 ALA A O 1
ATOM 847 N N . GLU A 1 118 ? 14.915 -10.861 -6.581 1.00 62.69 118 GLU A N 1
ATOM 848 C CA . GLU A 1 118 ? 13.482 -11.173 -6.665 1.00 62.69 118 GLU A CA 1
ATOM 849 C C . GLU A 1 118 ? 13.226 -12.625 -7.092 1.00 62.69 118 GLU A C 1
ATOM 851 O O . GLU A 1 118 ? 13.796 -13.120 -8.071 1.00 62.69 118 GLU A O 1
ATOM 856 N N . MET A 1 119 ? 12.297 -13.299 -6.404 1.00 64.88 119 MET A N 1
ATOM 857 C CA . MET A 1 119 ? 11.672 -14.532 -6.890 1.00 64.88 119 MET A CA 1
ATOM 858 C C . MET A 1 119 ? 10.152 -14.491 -6.694 1.00 64.88 119 MET A C 1
ATOM 860 O O . MET A 1 119 ? 9.651 -14.571 -5.577 1.00 64.88 119 MET A O 1
ATOM 864 N N . GLY A 1 120 ? 9.402 -14.426 -7.798 1.00 67.81 120 GLY A N 1
ATOM 865 C CA . GLY A 1 120 ? 7.935 -14.466 -7.765 1.00 67.81 120 GLY A CA 1
ATOM 866 C C . GLY A 1 120 ? 7.291 -13.153 -7.311 1.00 67.81 120 GLY A C 1
ATOM 867 O O . GLY A 1 120 ? 6.454 -13.182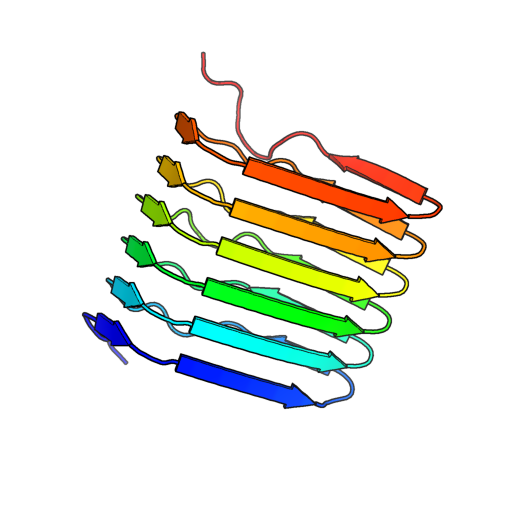 -6.415 1.00 67.81 120 GLY A O 1
ATOM 868 N N . TRP A 1 121 ? 7.697 -12.030 -7.916 1.00 75.19 121 TRP A N 1
ATOM 869 C CA . TRP A 1 121 ? 7.014 -10.735 -7.810 1.00 75.19 121 TRP A CA 1
ATOM 870 C C . TRP A 1 121 ? 5.921 -10.616 -8.875 1.00 75.19 121 TRP A C 1
ATOM 872 O O . TRP A 1 121 ? 6.164 -10.875 -10.059 1.00 75.19 121 TRP A O 1
ATOM 882 N N . VAL A 1 122 ? 4.727 -10.206 -8.456 1.00 80.44 122 VAL A N 1
ATOM 883 C CA . VAL A 1 122 ? 3.590 -9.891 -9.319 1.00 80.44 122 VAL A CA 1
ATOM 884 C C . VAL A 1 122 ? 3.011 -8.555 -8.875 1.00 80.44 122 VAL A C 1
ATOM 886 O O . VAL A 1 122 ? 2.547 -8.417 -7.750 1.00 80.44 122 VAL A O 1
ATOM 889 N N . GLN A 1 123 ? 3.001 -7.577 -9.778 1.00 80.62 123 GLN A N 1
ATOM 890 C CA . GLN A 1 123 ? 2.276 -6.325 -9.589 1.00 80.62 123 GLN A CA 1
ATOM 891 C C . GLN A 1 123 ? 1.267 -6.166 -10.723 1.00 80.62 123 GLN A C 1
ATOM 893 O O . GLN A 1 123 ? 1.626 -6.237 -11.901 1.00 80.62 123 GLN A O 1
ATOM 898 N N . ALA A 1 124 ? 0.004 -5.956 -10.372 1.00 84.19 124 ALA A N 1
ATOM 899 C CA . ALA A 1 124 ? -1.082 -5.771 -11.316 1.00 84.19 124 ALA A CA 1
ATOM 900 C C . ALA A 1 124 ? -1.982 -4.619 -10.868 1.00 84.19 124 ALA A C 1
ATOM 902 O O . ALA A 1 124 ? -2.407 -4.551 -9.720 1.00 84.19 124 ALA A O 1
ATOM 903 N N . ALA A 1 125 ? -2.328 -3.738 -11.803 1.00 83.44 125 ALA A N 1
ATOM 904 C CA . ALA A 1 125 ? -3.390 -2.767 -11.596 1.00 83.44 125 ALA A CA 1
ATOM 905 C C . ALA A 1 125 ? -4.410 -2.864 -12.722 1.00 83.44 125 ALA A C 1
ATOM 907 O O . ALA A 1 125 ? -4.063 -2.820 -13.903 1.00 83.44 125 ALA A O 1
ATOM 908 N N . THR A 1 126 ? -5.676 -2.958 -12.342 1.00 88.69 126 THR A N 1
ATOM 909 C CA . THR A 1 126 ? -6.802 -2.720 -13.237 1.00 88.69 126 THR A CA 1
ATOM 910 C C . THR A 1 126 ? -7.281 -1.302 -12.977 1.00 88.69 126 THR A C 1
ATOM 912 O O . THR A 1 126 ? -7.915 -1.060 -11.953 1.00 88.69 126 THR A O 1
ATOM 915 N N . ALA A 1 127 ? -6.942 -0.368 -13.872 1.00 86.88 127 ALA A N 1
ATOM 916 C CA . ALA A 1 127 ? -7.401 1.010 -13.762 1.00 86.88 127 ALA A CA 1
ATOM 917 C C . ALA A 1 127 ? -7.678 1.691 -15.100 1.00 86.88 127 ALA A C 1
ATOM 919 O O . ALA A 1 127 ? -7.073 1.349 -16.118 1.00 86.88 127 ALA A O 1
ATOM 920 N N . GLU A 1 128 ? -8.590 2.666 -15.085 1.00 87.81 128 GLU A N 1
ATOM 921 C CA . GLU A 1 128 ? -8.843 3.532 -16.242 1.00 87.81 128 GLU A CA 1
ATOM 922 C C . GLU A 1 128 ? -7.645 4.449 -16.500 1.00 87.81 128 GLU A C 1
ATOM 924 O O . GLU A 1 128 ? -7.243 4.668 -17.645 1.00 87.81 128 GLU A O 1
ATOM 929 N N . VAL A 1 129 ? -7.038 4.943 -15.419 1.00 87.00 129 VAL A N 1
ATOM 930 C CA . VAL A 1 129 ? -5.816 5.740 -15.433 1.00 87.00 129 VAL A CA 1
ATOM 931 C C . VAL A 1 129 ? -4.772 5.055 -14.562 1.00 87.00 129 VAL A C 1
ATOM 933 O O . VAL A 1 129 ? -4.894 5.015 -13.341 1.00 87.00 129 VAL A O 1
ATOM 936 N N . ALA A 1 130 ? -3.713 4.552 -15.192 1.00 84.50 130 ALA A N 1
ATOM 937 C CA . ALA A 1 130 ? -2.565 3.983 -14.501 1.00 84.50 130 ALA A CA 1
ATOM 938 C C . ALA A 1 130 ? -1.343 4.894 -14.664 1.00 84.50 130 ALA A C 1
ATOM 940 O O . ALA A 1 130 ? -0.998 5.303 -15.776 1.00 84.50 130 ALA A O 1
ATOM 941 N N . ALA A 1 131 ? -0.685 5.201 -13.552 1.00 85.06 131 ALA A N 1
ATOM 942 C CA . ALA A 1 131 ? 0.581 5.909 -13.519 1.00 85.06 131 ALA A CA 1
ATOM 943 C C . ALA A 1 131 ? 1.620 5.071 -12.776 1.00 85.06 131 ALA A C 1
ATOM 945 O O . ALA A 1 131 ? 1.391 4.625 -11.653 1.00 85.06 131 ALA A O 1
ATOM 946 N N . GLU A 1 132 ? 2.787 4.910 -13.389 1.00 79.44 132 GLU A N 1
ATOM 947 C CA . GLU A 1 132 ? 3.940 4.288 -12.750 1.00 79.44 132 GLU A CA 1
ATOM 948 C C . GLU A 1 132 ? 4.955 5.372 -12.395 1.00 79.44 132 GLU A C 1
ATOM 950 O O . GLU A 1 132 ? 5.368 6.178 -13.235 1.00 79.44 132 GLU A O 1
ATOM 955 N N . ARG A 1 133 ? 5.333 5.428 -11.121 1.00 79.69 133 ARG A N 1
ATOM 956 C CA . ARG A 1 133 ? 6.385 6.314 -10.626 1.00 79.69 133 ARG A CA 1
ATOM 957 C C . ARG A 1 133 ? 7.711 5.561 -10.627 1.00 79.69 133 ARG A C 1
ATOM 959 O O . ARG A 1 133 ? 7.709 4.365 -10.365 1.00 79.69 133 ARG A O 1
ATOM 966 N N . PRO A 1 134 ? 8.846 6.229 -10.888 1.00 71.38 134 PRO A N 1
ATOM 967 C CA . PRO A 1 134 ? 10.144 5.582 -10.759 1.00 71.38 134 PRO A CA 1
ATOM 968 C C . PRO A 1 134 ? 10.368 5.115 -9.311 1.00 71.38 134 PRO A C 1
ATOM 970 O O . PRO A 1 134 ? 9.873 5.772 -8.385 1.00 71.38 134 PRO A O 1
ATOM 973 N N . PRO A 1 135 ? 11.118 4.017 -9.107 1.00 64.81 135 PRO A N 1
ATOM 974 C CA . PRO A 1 135 ? 11.420 3.517 -7.773 1.00 64.81 135 PRO A CA 1
ATOM 975 C C . PRO A 1 135 ? 12.162 4.588 -6.948 1.00 64.81 135 PRO A C 1
ATOM 977 O O . PRO A 1 135 ? 12.914 5.390 -7.509 1.00 64.81 135 PRO A O 1
ATOM 980 N N . PRO A 1 136 ? 11.975 4.636 -5.616 1.00 62.41 136 PRO A N 1
ATOM 981 C CA . PRO A 1 136 ? 12.509 5.702 -4.761 1.00 62.41 136 PRO A CA 1
ATOM 982 C C . PRO A 1 136 ? 14.031 5.657 -4.531 1.00 62.41 136 PRO A C 1
ATOM 984 O O . PRO A 1 136 ? 14.548 6.478 -3.771 1.00 62.41 136 PRO A O 1
ATOM 987 N N . CYS A 1 137 ? 14.760 4.728 -5.148 1.00 59.22 137 CYS A N 1
ATOM 988 C CA . CYS A 1 137 ? 16.178 4.521 -4.871 1.00 59.22 137 CYS A CA 1
ATOM 989 C C . CYS A 1 137 ? 17.074 5.297 -5.839 1.00 59.22 137 CYS A C 1
ATOM 991 O O . CYS A 1 137 ? 16.761 5.376 -7.029 1.00 59.22 137 CYS A O 1
ATOM 993 N N . PRO A 1 138 ? 18.203 5.859 -5.365 1.00 54.12 138 PRO A N 1
ATOM 994 C CA . PRO A 1 138 ? 19.261 6.262 -6.277 1.00 54.12 138 PRO A CA 1
ATOM 995 C C . PRO A 1 138 ? 19.719 5.007 -7.026 1.00 54.12 138 PRO A C 1
ATOM 997 O O . PRO A 1 138 ? 19.889 3.959 -6.405 1.00 54.12 138 PRO A O 1
ATOM 1000 N N . GLU A 1 139 ? 19.858 5.102 -8.348 1.00 41.19 139 GLU A N 1
ATOM 1001 C CA . GLU A 1 139 ? 20.409 4.035 -9.187 1.00 41.19 139 GLU A CA 1
ATOM 1002 C C . GLU A 1 139 ? 21.607 3.385 -8.479 1.00 41.19 139 GLU A C 1
ATOM 1004 O O . GLU A 1 139 ? 22.545 4.084 -8.087 1.00 41.19 139 GLU A O 1
ATOM 1009 N N . ALA A 1 140 ? 21.567 2.064 -8.282 1.00 39.22 140 ALA A N 1
ATOM 1010 C CA . ALA A 1 140 ? 22.759 1.322 -7.905 1.00 39.22 140 ALA A CA 1
ATOM 1011 C C . ALA A 1 140 ? 23.822 1.582 -8.987 1.00 39.22 140 ALA A C 1
ATOM 1013 O O . ALA A 1 140 ? 23.635 1.215 -10.149 1.00 39.22 140 ALA A O 1
ATOM 1014 N N . ALA A 1 141 ? 24.895 2.271 -8.602 1.00 31.61 141 ALA A N 1
ATOM 1015 C CA . ALA A 1 141 ? 26.112 2.460 -9.380 1.00 31.61 141 ALA A CA 1
ATOM 1016 C C . ALA A 1 141 ? 27.250 1.680 -8.722 1.00 31.61 141 ALA A C 1
ATOM 1018 O O . ALA A 1 141 ? 27.327 1.711 -7.471 1.00 31.61 141 ALA A O 1
#

pLDDT: mean 76.85, std 11.69, range [31.61, 90.12]

Sequence (141 aa):
PPCPEAATGWEVAETAEVVTQTPKCPEAAMGWEVVATAEVATQTPPCQEAEMGWVQAATAEVAAERPPPCPEAATGWEVAETAEVVTQTPKCPEAAMGWEVVATAEVATQTPPCQEAEMGWVQAATAEVAAERPPPCPEAA

Foldseek 3Di:
DDAAQEDEQAEEEDEDQEAEDEDEEHQEYEAAEEEYEHQYYEYEYHAYQEYEAHEYEYEHQEYEYDEDAAHQEYENAYYEYEHQEYEDQYHAYQEYYQHEHEYEHQEYEYEDHHYDDDYRDYHDYDYVHYHYDYYPDDPDD